Protein AF-A0A0K8UNR9-F1 (afdb_monomer_lite)

Organism: Bactrocera latifrons (NCBI:txid174628)

pLDDT: mean 89.02, std 5.44, range [58.66, 95.44]

Sequence (163 aa):
RDHYETMPVIIARPSIVSPSAYEPVPGWVDNLNGPTGLLVGAGKGVIRSMLIDTRFKSEVIPVDYAINGLIVMPYEFNRQPTRPASVPIYNITAAEHRKMQWGEAIEMGKKIGYEYPMELCLWYPDGCITTNRLHHQINVILFHWLPAYFIDFILFLLGQKRL

Radius of gyration: 21.44 Å; chains: 1; bounding box: 58×38×53 Å

Structure (mmCIF, N/CA/C/O backbone):
data_AF-A0A0K8UNR9-F1
#
_entry.id   AF-A0A0K8UNR9-F1
#
loop_
_atom_site.group_PDB
_atom_site.id
_atom_site.type_symbol
_atom_site.label_atom_id
_atom_site.label_alt_id
_atom_site.label_comp_id
_atom_site.label_asym_id
_atom_site.label_entity_id
_atom_site.label_seq_id
_atom_site.pdbx_PDB_ins_code
_atom_site.Cartn_x
_atom_site.Cartn_y
_atom_site.Cartn_z
_atom_site.occupancy
_atom_site.B_iso_or_equiv
_atom_site.auth_seq_id
_atom_site.auth_comp_id
_atom_site.auth_asym_id
_atom_site.auth_atom_id
_atom_site.pdbx_PDB_model_num
ATOM 1 N N . ARG A 1 1 ? 8.614 -18.881 -20.555 1.00 58.66 1 ARG A N 1
ATOM 2 C CA . ARG A 1 1 ? 10.053 -18.593 -20.817 1.00 58.66 1 ARG A CA 1
ATOM 3 C C . ARG A 1 1 ? 10.413 -18.940 -22.261 1.00 58.66 1 ARG A C 1
ATOM 5 O O . ARG A 1 1 ? 11.308 -18.321 -22.812 1.00 58.66 1 ARG A O 1
ATOM 12 N N . ASP A 1 2 ? 9.639 -19.828 -22.871 1.00 66.94 2 ASP A N 1
ATOM 13 C CA . ASP A 1 2 ? 9.908 -20.515 -24.139 1.00 66.94 2 ASP A CA 1
ATOM 14 C C . ASP A 1 2 ? 9.741 -19.628 -25.387 1.00 66.94 2 ASP A C 1
ATOM 16 O O . ASP A 1 2 ? 10.167 -19.998 -26.470 1.00 66.94 2 ASP A O 1
ATOM 20 N N . HIS A 1 3 ? 9.179 -18.423 -25.234 1.00 78.50 3 HIS A N 1
ATOM 21 C CA . HIS A 1 3 ? 8.991 -17.445 -26.317 1.00 78.50 3 HIS A CA 1
ATOM 22 C C . HIS A 1 3 ? 9.820 -16.165 -26.146 1.00 78.50 3 HIS A C 1
ATOM 24 O O . HIS A 1 3 ? 9.595 -15.173 -26.839 1.00 78.50 3 HIS A O 1
ATOM 30 N N . TYR A 1 4 ? 10.764 -16.139 -25.199 1.00 81.50 4 TYR A N 1
ATOM 31 C CA . TYR A 1 4 ? 11.585 -14.945 -24.984 1.00 81.50 4 TYR A CA 1
ATOM 32 C C . TYR A 1 4 ? 12.482 -14.642 -26.193 1.00 81.50 4 TYR A C 1
ATOM 34 O O . TYR A 1 4 ? 12.734 -13.481 -26.488 1.00 81.50 4 TYR A O 1
ATOM 42 N N . GLU A 1 5 ? 12.895 -15.658 -26.948 1.00 76.44 5 GLU A N 1
ATOM 43 C CA . GLU A 1 5 ? 13.683 -15.479 -28.173 1.00 76.44 5 GLU A CA 1
ATOM 44 C C . GLU A 1 5 ? 12.897 -14.746 -29.273 1.00 76.44 5 GLU A C 1
ATOM 46 O O . GLU A 1 5 ? 13.472 -13.963 -30.024 1.00 76.44 5 GLU A O 1
ATOM 51 N N . THR A 1 6 ? 11.572 -14.926 -29.323 1.00 82.38 6 THR A N 1
ATOM 52 C CA . THR A 1 6 ? 10.707 -14.383 -30.383 1.00 82.38 6 THR A CA 1
ATOM 53 C C . THR A 1 6 ? 9.993 -13.086 -30.005 1.00 82.38 6 THR A C 1
ATOM 55 O O . THR A 1 6 ? 9.529 -12.373 -30.888 1.00 82.38 6 THR A O 1
ATOM 58 N N . MET A 1 7 ? 9.880 -12.758 -28.713 1.00 83.69 7 MET A N 1
ATOM 59 C CA . MET A 1 7 ? 9.128 -11.587 -28.242 1.00 83.69 7 MET A CA 1
ATOM 60 C C . MET A 1 7 ? 9.914 -10.803 -27.187 1.00 83.69 7 MET A C 1
ATOM 62 O O . MET A 1 7 ? 10.408 -11.430 -26.249 1.00 83.69 7 MET A O 1
ATOM 66 N N . PRO A 1 8 ? 10.042 -9.463 -27.288 1.00 84.50 8 PRO A N 1
ATOM 67 C CA . PRO A 1 8 ? 10.616 -8.632 -26.229 1.00 84.50 8 PRO A CA 1
ATOM 68 C C . PRO A 1 8 ? 9.734 -8.696 -24.979 1.00 84.50 8 PRO A C 1
ATOM 70 O O . PRO A 1 8 ? 8.593 -8.246 -24.991 1.00 84.50 8 PRO A O 1
ATOM 73 N N . VAL A 1 9 ? 10.256 -9.284 -23.900 1.00 89.06 9 VAL A N 1
ATOM 74 C CA . VAL A 1 9 ? 9.538 -9.425 -22.623 1.00 89.06 9 VAL A CA 1
ATOM 75 C C . VAL A 1 9 ? 10.408 -8.906 -21.494 1.00 89.06 9 VAL A C 1
ATOM 77 O O . VAL A 1 9 ? 11.568 -9.289 -21.376 1.00 89.06 9 VAL A O 1
ATOM 80 N N . ILE A 1 10 ? 9.816 -8.096 -20.626 1.00 92.31 10 ILE A N 1
ATOM 81 C CA . ILE A 1 10 ? 10.402 -7.669 -19.358 1.00 92.31 10 ILE A CA 1
ATOM 82 C C . ILE A 1 10 ? 9.379 -7.897 -18.245 1.00 92.31 10 ILE A C 1
ATOM 84 O O . ILE A 1 10 ? 8.175 -7.918 -18.505 1.00 92.31 10 ILE A O 1
ATOM 88 N N . ILE A 1 11 ? 9.840 -8.072 -17.008 1.00 93.38 11 ILE A N 1
ATOM 89 C CA . ILE A 1 11 ? 8.958 -8.211 -15.845 1.00 93.38 11 ILE A CA 1
ATOM 90 C C . ILE A 1 11 ? 9.201 -7.035 -14.907 1.00 93.38 11 ILE A C 1
ATOM 92 O O . ILE A 1 11 ? 10.304 -6.863 -14.397 1.00 93.38 11 ILE A O 1
ATOM 96 N N . ALA A 1 12 ? 8.152 -6.265 -14.643 1.00 95.44 12 ALA A N 1
ATOM 97 C CA . ALA A 1 12 ? 8.135 -5.228 -13.623 1.00 95.44 12 ALA A CA 1
ATOM 98 C C . ALA A 1 12 ? 7.569 -5.787 -12.310 1.00 95.44 12 ALA A C 1
ATOM 100 O O . ALA A 1 12 ? 6.525 -6.440 -12.312 1.00 95.44 12 ALA A O 1
ATOM 101 N N . ARG A 1 13 ? 8.240 -5.526 -11.187 1.00 95.31 13 ARG A N 1
ATOM 102 C CA . ARG A 1 13 ? 7.790 -5.889 -9.836 1.00 95.31 13 ARG A CA 1
ATOM 103 C C . ARG A 1 13 ? 7.807 -4.652 -8.942 1.00 95.31 13 ARG A C 1
ATOM 105 O O . ARG A 1 13 ? 8.852 -4.352 -8.362 1.00 95.31 13 ARG A O 1
ATOM 112 N N . PRO A 1 14 ? 6.703 -3.899 -8.859 1.00 94.19 14 PRO A N 1
ATOM 113 C CA . PRO A 1 14 ? 6.616 -2.806 -7.907 1.00 94.19 14 PRO A CA 1
ATOM 114 C C . PRO A 1 14 ? 6.559 -3.346 -6.475 1.00 94.19 14 PRO A C 1
ATOM 116 O O . PRO A 1 14 ? 6.119 -4.474 -6.237 1.00 94.19 14 PRO A O 1
ATOM 119 N N . SER A 1 15 ? 7.005 -2.533 -5.522 1.00 93.19 15 SER A N 1
ATOM 120 C CA . SER A 1 15 ? 6.721 -2.757 -4.108 1.00 93.19 15 SER A CA 1
ATOM 121 C C . SER A 1 15 ? 5.272 -2.385 -3.759 1.00 93.19 15 SER A C 1
ATOM 123 O O . SER A 1 15 ? 4.416 -2.286 -4.640 1.00 93.19 15 SER A O 1
ATOM 125 N N . ILE A 1 16 ? 4.958 -2.231 -2.468 1.00 92.00 16 ILE A N 1
ATOM 126 C CA . ILE A 1 16 ? 3.606 -1.889 -2.024 1.00 92.00 16 ILE A CA 1
ATOM 127 C C . ILE A 1 16 ? 3.225 -0.527 -2.609 1.00 92.00 16 ILE A C 1
ATOM 129 O O . ILE A 1 16 ? 3.845 0.488 -2.300 1.00 92.00 16 ILE A O 1
ATOM 133 N N . VAL A 1 17 ? 2.195 -0.506 -3.448 1.00 91.88 17 VAL A N 1
ATOM 134 C CA . VAL A 1 17 ? 1.770 0.719 -4.121 1.00 91.88 17 VAL A CA 1
ATOM 135 C C . VAL A 1 17 ? 0.969 1.591 -3.155 1.00 91.88 17 VAL A C 1
ATOM 137 O O . VAL A 1 17 ? 0.009 1.125 -2.539 1.00 91.88 17 VAL A O 1
ATOM 140 N N . SER A 1 18 ? 1.377 2.849 -3.009 1.00 91.62 18 SER A N 1
ATOM 141 C CA . SER A 1 18 ? 0.666 3.879 -2.250 1.00 91.62 18 SER A CA 1
ATOM 142 C C . SER A 1 18 ? -0.106 4.819 -3.186 1.00 91.62 18 SER A C 1
ATOM 144 O O . SER A 1 18 ? 0.142 4.809 -4.398 1.00 91.62 18 SER A O 1
ATOM 146 N N . PRO A 1 19 ? -0.999 5.672 -2.645 1.00 92.62 19 PRO A N 1
ATOM 147 C CA . PRO A 1 19 ? -1.590 6.773 -3.403 1.00 92.62 19 PRO A CA 1
ATOM 148 C C . PRO A 1 19 ? -0.529 7.630 -4.108 1.00 92.62 19 PRO A C 1
ATOM 150 O O . PRO A 1 19 ? 0.651 7.615 -3.730 1.00 92.62 19 PRO A O 1
ATOM 153 N N . SER A 1 20 ? -0.952 8.354 -5.141 1.00 94.06 20 SER A N 1
ATOM 154 C CA . SER A 1 20 ? -0.065 9.178 -5.965 1.00 94.06 20 SER A CA 1
ATOM 155 C C . SER A 1 20 ? 0.665 10.237 -5.146 1.00 94.06 20 SER A C 1
ATOM 157 O O . SER A 1 20 ? 0.114 10.830 -4.213 1.00 94.06 20 SER A O 1
ATOM 159 N N . ALA A 1 21 ? 1.910 10.508 -5.527 1.00 93.00 21 ALA A N 1
ATOM 160 C CA . ALA A 1 21 ? 2.664 11.602 -4.939 1.00 93.00 21 ALA A CA 1
ATOM 161 C C . ALA A 1 21 ? 2.281 12.946 -5.577 1.00 93.00 21 ALA A C 1
ATOM 163 O O . ALA A 1 21 ? 2.117 13.933 -4.860 1.00 93.00 21 ALA A O 1
ATOM 164 N N . TYR A 1 22 ? 2.105 12.976 -6.902 1.00 94.38 22 TYR A N 1
ATOM 165 C CA . TYR A 1 22 ? 1.882 14.205 -7.665 1.00 94.38 22 TYR A CA 1
ATOM 166 C C . TYR A 1 22 ? 0.741 14.089 -8.679 1.00 94.38 22 TYR A C 1
ATOM 168 O O . TYR A 1 22 ? -0.135 14.952 -8.698 1.00 94.38 22 TYR A O 1
ATOM 176 N N . GLU A 1 23 ? 0.721 13.037 -9.501 1.00 93.12 23 GLU A N 1
ATOM 177 C CA . GLU A 1 23 ? -0.210 12.915 -10.636 1.00 93.12 23 GLU A CA 1
ATOM 178 C C . GLU A 1 23 ? -1.212 11.762 -10.440 1.00 93.12 23 GLU A C 1
ATOM 180 O O . GLU A 1 23 ? -0.832 10.710 -9.926 1.00 93.12 23 GLU A O 1
ATOM 185 N N . PRO A 1 24 ? -2.489 11.897 -10.853 1.00 90.31 24 PRO A N 1
ATOM 186 C CA . PRO A 1 24 ? -3.120 13.073 -11.471 1.00 90.31 24 PRO A CA 1
ATOM 187 C C . PRO A 1 24 ? -3.392 14.223 -10.486 1.00 90.31 24 PRO A C 1
ATOM 189 O O . PRO A 1 24 ? -3.436 15.379 -10.891 1.00 90.31 24 PRO A O 1
ATOM 192 N N . VAL A 1 25 ? -3.547 13.910 -9.199 1.00 94.19 25 VAL A N 1
ATOM 193 C CA . VAL A 1 25 ? -3.532 14.860 -8.077 1.00 94.19 25 VAL A CA 1
ATOM 194 C C . VAL A 1 25 ? -2.849 14.184 -6.885 1.00 94.19 25 VAL A C 1
ATOM 196 O O . VAL A 1 25 ? -2.922 12.956 -6.799 1.00 94.19 25 VAL A O 1
ATOM 199 N N . PRO A 1 26 ? -2.206 14.915 -5.959 1.00 93.75 26 PRO A N 1
ATOM 200 C CA . PRO A 1 26 ? -1.584 14.314 -4.780 1.00 93.75 26 PRO A CA 1
ATOM 201 C C . PRO A 1 26 ? -2.589 13.542 -3.915 1.00 93.75 26 PRO A C 1
ATOM 203 O O . PRO A 1 26 ? -3.675 14.041 -3.621 1.00 93.75 26 PRO A O 1
ATOM 206 N N . GLY A 1 27 ? -2.223 12.331 -3.489 1.00 90.06 27 GLY A N 1
ATOM 207 C CA . GLY A 1 27 ? -3.069 11.472 -2.656 1.00 90.06 27 GLY A CA 1
ATOM 208 C C . GLY A 1 27 ? -4.202 10.766 -3.406 1.00 90.06 27 GLY A C 1
ATOM 209 O O . GLY A 1 27 ? -5.041 10.128 -2.771 1.00 90.06 27 GLY A O 1
ATOM 210 N N . TRP A 1 28 ? -4.236 10.848 -4.738 1.00 92.75 28 TRP A N 1
ATOM 211 C CA . TRP A 1 28 ? -5.211 10.127 -5.547 1.00 92.75 28 TRP A CA 1
ATOM 212 C C . TRP A 1 28 ? -5.027 8.614 -5.426 1.00 92.75 28 TRP A C 1
ATOM 214 O O . TRP A 1 28 ? -3.910 8.086 -5.429 1.00 92.75 28 TRP A O 1
ATOM 224 N N . VAL A 1 29 ? -6.155 7.915 -5.350 1.00 89.56 29 VAL A N 1
ATOM 225 C CA . VAL A 1 29 ? -6.229 6.460 -5.307 1.00 89.56 29 VAL A CA 1
ATOM 226 C C . VAL A 1 29 ? -7.504 6.002 -6.014 1.00 89.56 29 VAL A C 1
ATOM 228 O O . VAL A 1 29 ? -8.548 6.643 -5.899 1.00 89.56 29 VAL A O 1
ATOM 231 N N . ASP A 1 30 ? -7.422 4.904 -6.761 1.00 84.69 30 ASP A N 1
ATOM 232 C CA . ASP A 1 30 ? -8.547 4.326 -7.503 1.00 84.69 30 ASP A CA 1
ATOM 233 C C . ASP A 1 30 ? -9.427 3.412 -6.635 1.00 84.69 30 ASP A C 1
ATOM 235 O O . ASP A 1 30 ? -10.607 3.214 -6.921 1.00 84.69 30 ASP A O 1
ATOM 239 N N . ASN A 1 31 ? -8.854 2.833 -5.579 1.00 82.62 31 ASN A N 1
ATOM 240 C CA . ASN A 1 31 ? -9.516 1.856 -4.726 1.00 82.62 31 ASN A CA 1
ATOM 241 C C . ASN A 1 31 ? -8.978 1.875 -3.281 1.00 82.62 31 ASN A C 1
ATOM 243 O O . ASN A 1 31 ? -7.989 2.521 -2.946 1.00 82.62 31 ASN A O 1
ATOM 247 N N . LEU A 1 32 ? -9.637 1.129 -2.395 1.00 84.44 32 LEU A N 1
ATOM 248 C CA . LEU A 1 32 ? -9.208 0.952 -1.005 1.00 84.44 32 LEU A CA 1
ATOM 249 C C . LEU A 1 32 ? -8.333 -0.298 -0.822 1.00 84.44 32 LEU A C 1
ATOM 251 O O . LEU A 1 32 ? -8.351 -0.917 0.240 1.00 84.44 32 LEU A O 1
ATOM 255 N N . ASN A 1 33 ? -7.572 -0.710 -1.836 1.00 83.31 33 ASN A N 1
ATOM 256 C CA . ASN A 1 33 ? -6.768 -1.920 -1.723 1.00 83.31 33 ASN A CA 1
ATOM 257 C C . ASN A 1 33 ? -5.506 -1.684 -0.888 1.00 83.31 33 ASN A C 1
ATOM 259 O O . ASN A 1 33 ? -4.876 -0.626 -0.924 1.00 83.31 33 ASN A O 1
ATOM 263 N N . GLY A 1 34 ? -5.136 -2.715 -0.125 1.00 83.38 34 GLY A N 1
ATOM 264 C CA . GLY A 1 34 ? -3.888 -2.769 0.629 1.00 83.38 34 GLY A CA 1
ATOM 265 C C . GLY A 1 34 ? -3.720 -1.600 1.616 1.00 83.38 34 GLY A C 1
ATOM 266 O O . GLY A 1 34 ? -4.501 -1.513 2.567 1.00 83.38 34 GLY A O 1
ATOM 267 N N . PRO A 1 35 ? -2.710 -0.720 1.442 1.00 84.88 35 PRO A N 1
ATOM 268 C CA . PRO A 1 35 ? -2.403 0.351 2.397 1.00 84.88 35 PRO A CA 1
ATOM 269 C C . PRO A 1 35 ? -3.540 1.349 2.582 1.00 84.88 35 PRO A C 1
ATOM 271 O O . PRO A 1 35 ? -3.777 1.808 3.695 1.00 84.88 35 PRO A O 1
ATOM 274 N N . THR A 1 36 ? -4.255 1.680 1.508 1.00 87.38 36 THR A N 1
ATOM 275 C CA . THR A 1 36 ? -5.313 2.692 1.548 1.00 87.38 36 THR A CA 1
ATOM 276 C C . THR A 1 36 ? -6.491 2.211 2.388 1.00 87.38 36 THR A C 1
ATOM 278 O O . THR A 1 36 ? -6.946 2.924 3.279 1.00 87.38 36 THR A O 1
ATOM 281 N N . GLY A 1 37 ? -6.949 0.974 2.176 1.00 88.88 37 GLY A N 1
ATOM 282 C CA . GLY A 1 37 ? -8.013 0.379 2.990 1.00 88.88 37 GLY A CA 1
ATOM 283 C C . GLY A 1 37 ? -7.604 0.208 4.446 1.00 88.88 37 GLY A C 1
ATOM 284 O O . GLY A 1 37 ? -8.410 0.441 5.344 1.00 88.88 37 GLY A O 1
ATOM 285 N N . LEU A 1 38 ? -6.334 -0.121 4.688 1.00 88.69 38 LEU A N 1
ATOM 286 C CA . LEU A 1 38 ? -5.787 -0.179 6.036 1.00 88.69 38 LEU A CA 1
ATOM 287 C C . LEU A 1 38 ? -5.826 1.193 6.730 1.00 88.69 38 LEU A C 1
ATOM 289 O O . LEU A 1 38 ? -6.283 1.279 7.868 1.00 88.69 38 LEU A O 1
ATOM 293 N N . LEU A 1 39 ? -5.388 2.259 6.053 1.00 87.19 39 LEU A N 1
ATOM 294 C CA . LEU A 1 39 ? -5.404 3.625 6.584 1.00 87.19 39 LEU A CA 1
ATOM 295 C C . LEU A 1 39 ? -6.829 4.115 6.854 1.00 87.19 39 LEU A C 1
ATOM 297 O O . LEU A 1 39 ? -7.088 4.664 7.921 1.00 87.19 39 LEU A O 1
ATOM 301 N N . VAL A 1 40 ? -7.768 3.870 5.937 1.00 88.88 40 VAL A N 1
ATOM 302 C CA . VAL A 1 40 ? -9.185 4.219 6.132 1.00 88.88 40 VAL A CA 1
ATOM 303 C C . VAL A 1 40 ? -9.799 3.412 7.277 1.00 88.88 40 VAL A C 1
ATOM 305 O O . VAL A 1 40 ? -10.497 3.969 8.120 1.00 88.88 40 VAL A O 1
ATOM 308 N N . GLY A 1 41 ? -9.510 2.111 7.357 1.00 89.38 41 GLY A N 1
ATOM 309 C CA . GLY A 1 41 ? -9.982 1.254 8.441 1.00 89.38 41 GLY A CA 1
ATOM 310 C C . GLY A 1 41 ? -9.442 1.686 9.805 1.00 89.38 41 GLY A C 1
ATOM 311 O O . GLY A 1 41 ? -10.195 1.728 10.778 1.00 89.38 41 GLY A O 1
ATOM 312 N N . ALA A 1 42 ? -8.163 2.053 9.882 1.00 88.81 42 ALA A N 1
ATOM 313 C CA . ALA A 1 42 ? -7.558 2.595 11.095 1.00 88.81 42 ALA A CA 1
ATOM 314 C C . ALA A 1 42 ? -8.139 3.975 11.451 1.00 88.81 42 ALA A C 1
ATOM 316 O O . ALA A 1 42 ? -8.524 4.200 12.597 1.00 88.81 42 ALA A O 1
ATOM 317 N N . GLY A 1 43 ? -8.279 4.867 10.465 1.00 87.62 43 GLY A N 1
ATOM 318 C CA . GLY A 1 43 ? -8.820 6.218 10.639 1.00 87.62 43 GLY A CA 1
ATOM 319 C C . GLY A 1 43 ? -10.297 6.254 11.039 1.00 87.62 43 GLY A C 1
ATOM 320 O O . GLY A 1 43 ? -10.707 7.129 11.792 1.00 87.62 43 GLY A O 1
ATOM 321 N N . LYS A 1 44 ? -11.096 5.265 10.625 1.00 89.06 44 LYS A N 1
ATOM 322 C CA . LYS A 1 44 ? -12.484 5.089 11.091 1.00 89.06 44 LYS A CA 1
ATOM 323 C C . LYS A 1 44 ? -12.598 4.345 12.426 1.00 89.06 44 LYS A C 1
ATOM 325 O O . LYS A 1 44 ? -13.709 4.084 12.893 1.00 89.06 44 LYS A O 1
ATOM 330 N N . GLY A 1 45 ? -11.473 3.937 13.011 1.00 87.50 45 GLY A N 1
ATOM 331 C CA . GLY A 1 45 ? -11.430 3.141 14.235 1.00 87.50 45 GLY A CA 1
ATOM 332 C C . GLY A 1 45 ? -11.919 1.700 14.067 1.00 87.50 45 GLY A C 1
ATOM 333 O O . GLY A 1 45 ? -12.071 0.996 15.060 1.00 87.50 45 GLY A O 1
ATOM 334 N N . VAL A 1 46 ? -12.143 1.230 12.836 1.00 88.56 46 VAL A N 1
ATOM 335 C CA . VAL A 1 46 ? -12.489 -0.172 12.551 1.00 88.56 46 VAL A CA 1
ATOM 336 C C . VAL A 1 46 ? -11.287 -1.067 12.839 1.00 88.56 46 VAL A C 1
ATOM 338 O O . VAL A 1 46 ? -11.428 -2.133 13.424 1.00 88.56 46 VAL A O 1
ATOM 341 N N . ILE A 1 47 ? -10.077 -0.629 12.487 1.00 88.69 47 ILE A N 1
ATOM 342 C CA . ILE A 1 47 ? -8.840 -1.369 12.746 1.00 88.69 47 ILE A CA 1
ATOM 343 C C . ILE A 1 47 ? -8.205 -0.848 14.036 1.00 88.69 47 ILE A C 1
ATOM 345 O O . ILE A 1 47 ? -7.596 0.216 14.068 1.00 88.69 47 ILE A O 1
ATOM 349 N N . ARG A 1 48 ? -8.355 -1.622 15.116 1.00 88.31 48 ARG A N 1
ATOM 350 C CA . ARG A 1 48 ? -7.928 -1.269 16.477 1.00 88.31 48 ARG A CA 1
ATOM 351 C C . ARG A 1 48 ? -6.612 -1.915 16.898 1.00 88.31 48 ARG A C 1
ATOM 353 O O . ARG A 1 48 ? -6.010 -1.478 17.874 1.00 88.31 48 ARG A O 1
ATOM 360 N N . SER A 1 49 ? -6.151 -2.946 16.192 1.00 90.06 49 SER A N 1
ATOM 361 C CA . SER A 1 49 ? -4.874 -3.588 16.490 1.00 90.06 49 SER A CA 1
ATOM 362 C C . SER A 1 49 ? -4.132 -3.996 15.229 1.00 90.06 49 SER A C 1
ATOM 364 O O . SER A 1 49 ? -4.730 -4.534 14.299 1.00 90.06 49 SER A O 1
ATOM 366 N N . MET A 1 50 ? -2.819 -3.771 15.228 1.00 90.00 50 MET A N 1
ATOM 367 C CA . MET A 1 50 ? -1.916 -4.169 14.156 1.00 90.00 50 MET A CA 1
ATOM 368 C C . MET A 1 50 ? -0.667 -4.845 14.716 1.00 90.00 50 MET A C 1
ATOM 370 O O . MET A 1 50 ? -0.050 -4.351 15.662 1.00 90.00 50 MET A O 1
ATOM 374 N N . LEU A 1 51 ? -0.285 -5.963 14.097 1.00 91.25 51 LEU A N 1
ATOM 375 C CA . LEU A 1 51 ? 0.937 -6.686 14.424 1.00 91.25 51 LEU A CA 1
ATOM 376 C C . LEU A 1 51 ? 2.088 -6.192 13.538 1.00 91.25 51 LEU A C 1
ATOM 378 O O . LEU A 1 51 ? 2.335 -6.750 12.469 1.00 91.25 51 LEU A O 1
ATOM 382 N N . ILE A 1 52 ? 2.764 -5.127 13.966 1.00 89.75 52 ILE A N 1
ATOM 383 C CA . ILE A 1 52 ? 3.871 -4.501 13.231 1.00 89.75 52 ILE A CA 1
ATOM 384 C C . ILE A 1 52 ? 5.027 -4.225 14.191 1.00 89.75 52 ILE A C 1
ATOM 386 O O . ILE A 1 52 ? 4.826 -3.723 15.295 1.00 89.75 52 ILE A O 1
ATOM 390 N N . ASP A 1 53 ? 6.248 -4.519 13.743 1.00 91.94 53 ASP A N 1
ATOM 391 C CA . ASP A 1 53 ? 7.456 -3.991 14.372 1.00 91.94 53 ASP A CA 1
ATOM 392 C C . ASP A 1 53 ? 7.746 -2.602 13.799 1.00 91.94 53 ASP A C 1
ATOM 394 O O . ASP A 1 53 ? 8.065 -2.444 12.618 1.00 91.94 53 ASP A O 1
ATOM 398 N N . THR A 1 54 ? 7.601 -1.587 14.644 1.00 90.50 54 THR A N 1
ATOM 399 C CA . THR A 1 54 ? 7.709 -0.174 14.266 1.00 90.50 54 THR A CA 1
ATOM 400 C C . THR A 1 54 ? 9.104 0.224 13.797 1.00 90.50 54 THR A C 1
ATOM 402 O O . THR A 1 54 ? 9.238 1.256 13.144 1.00 90.50 54 THR A O 1
ATOM 405 N N . ARG A 1 55 ? 10.124 -0.593 14.091 1.00 91.19 55 ARG A N 1
ATOM 406 C CA . ARG A 1 55 ? 11.527 -0.354 13.720 1.00 91.19 55 ARG A CA 1
ATOM 407 C C . ARG A 1 55 ? 11.824 -0.721 12.269 1.00 91.19 55 ARG A C 1
ATOM 409 O O . ARG A 1 55 ? 12.853 -0.316 11.732 1.00 91.19 55 ARG A O 1
ATOM 416 N N . PHE A 1 56 ? 10.962 -1.514 11.629 1.00 91.25 56 PHE A N 1
ATOM 417 C CA . PHE A 1 56 ? 11.151 -1.862 10.227 1.00 91.25 56 PHE A CA 1
ATOM 418 C C . PHE A 1 56 ? 10.805 -0.691 9.314 1.00 91.25 56 PHE A C 1
ATOM 420 O O . PHE A 1 56 ? 9.885 0.086 9.573 1.00 91.25 56 PHE A O 1
ATOM 427 N N . LYS A 1 57 ? 11.562 -0.589 8.222 1.00 92.06 57 LYS A N 1
ATOM 428 C CA . LYS A 1 57 ? 11.350 0.414 7.184 1.00 92.06 57 LYS A CA 1
ATOM 429 C C . LYS A 1 57 ? 10.157 0.033 6.311 1.00 92.06 57 LYS A C 1
ATOM 431 O O . LYS A 1 57 ? 10.030 -1.121 5.900 1.00 92.06 57 LYS A O 1
ATOM 436 N N . SER A 1 58 ? 9.297 1.002 6.028 1.00 88.69 58 SER A N 1
ATOM 437 C CA . SER A 1 58 ? 8.197 0.869 5.086 1.00 88.69 58 SER A CA 1
ATOM 438 C C . SER A 1 58 ? 8.741 0.889 3.658 1.00 88.69 58 SER A C 1
ATOM 440 O O . SER A 1 58 ? 9.519 1.758 3.261 1.00 88.69 58 SER A O 1
ATOM 442 N N . GLU A 1 59 ? 8.352 -0.119 2.886 1.00 90.75 59 GLU A N 1
ATOM 443 C CA . GLU A 1 59 ? 8.681 -0.232 1.470 1.00 90.75 59 GLU A CA 1
ATOM 444 C C . GLU A 1 59 ? 7.413 0.067 0.676 1.00 90.75 59 GLU A C 1
ATOM 446 O O . GLU A 1 59 ? 6.608 -0.829 0.419 1.00 90.75 59 GLU A O 1
ATOM 451 N N . VAL A 1 60 ? 7.229 1.341 0.336 1.00 90.62 60 VAL A N 1
ATOM 452 C CA . VAL A 1 60 ? 6.073 1.823 -0.421 1.00 90.62 60 VAL A CA 1
ATOM 453 C C . VAL A 1 60 ? 6.524 2.649 -1.617 1.00 90.62 60 VAL A C 1
ATOM 455 O O . VAL A 1 60 ? 7.511 3.382 -1.531 1.00 90.62 60 VAL A O 1
ATOM 458 N N . ILE A 1 61 ? 5.805 2.535 -2.729 1.00 92.94 61 ILE A N 1
ATOM 459 C CA . ILE A 1 61 ? 6.042 3.328 -3.931 1.00 92.94 61 ILE A CA 1
ATOM 460 C C . ILE A 1 61 ? 4.746 4.003 -4.391 1.00 92.94 61 ILE A C 1
ATOM 462 O O . ILE A 1 61 ? 3.732 3.323 -4.538 1.00 92.94 61 ILE A O 1
ATOM 466 N N . PRO A 1 62 ? 4.752 5.321 -4.643 1.00 93.19 62 PRO A N 1
ATOM 467 C CA . PRO A 1 62 ? 3.601 6.005 -5.220 1.00 93.19 62 PRO A CA 1
ATOM 468 C C . PRO A 1 62 ? 3.192 5.421 -6.575 1.00 93.19 62 PRO A C 1
ATOM 470 O O . PRO A 1 62 ? 4.047 5.031 -7.379 1.00 93.19 62 PRO A O 1
ATOM 473 N N . VAL A 1 63 ? 1.884 5.355 -6.834 1.00 93.38 63 VAL A N 1
ATOM 474 C CA . VAL A 1 63 ? 1.344 4.779 -8.077 1.00 93.38 63 VAL A CA 1
ATOM 475 C C . VAL A 1 63 ? 1.857 5.491 -9.330 1.00 93.38 63 VAL A C 1
ATOM 477 O O . VAL A 1 63 ? 2.229 4.830 -10.296 1.00 93.38 63 VAL A O 1
ATOM 480 N N . ASP A 1 64 ? 1.976 6.815 -9.301 1.00 94.12 64 ASP A N 1
ATOM 481 C CA . ASP A 1 64 ? 2.526 7.625 -10.392 1.00 94.12 64 ASP A CA 1
ATOM 482 C C . ASP A 1 64 ? 3.984 7.261 -10.694 1.00 94.12 64 ASP A C 1
ATOM 484 O O . ASP A 1 64 ? 4.367 7.094 -11.851 1.00 94.12 64 ASP A O 1
ATOM 488 N N . TYR A 1 65 ? 4.796 7.019 -9.665 1.00 94.12 65 TYR A N 1
ATOM 489 C CA . TYR A 1 65 ? 6.177 6.566 -9.848 1.00 94.12 65 TYR A CA 1
ATOM 490 C C . TYR A 1 65 ? 6.258 5.146 -10.410 1.00 94.12 65 TYR A C 1
ATOM 492 O O . TYR A 1 65 ? 7.088 4.874 -11.282 1.00 94.12 65 TYR A O 1
ATOM 500 N N . ALA A 1 66 ? 5.396 4.243 -9.940 1.00 94.19 66 ALA A N 1
ATOM 501 C CA . ALA A 1 66 ? 5.339 2.878 -10.449 1.00 94.19 66 ALA A CA 1
ATOM 502 C C . ALA A 1 66 ? 4.937 2.842 -11.935 1.00 94.19 66 ALA A C 1
ATOM 504 O O . ALA A 1 66 ? 5.570 2.134 -12.721 1.00 94.19 66 ALA A O 1
ATOM 505 N N . ILE A 1 67 ? 3.939 3.638 -12.333 1.00 94.31 67 ILE A N 1
ATOM 506 C CA . ILE A 1 67 ? 3.480 3.744 -13.724 1.00 94.31 67 ILE A CA 1
ATOM 507 C C . ILE A 1 67 ? 4.533 4.413 -14.612 1.00 94.31 67 ILE A C 1
ATOM 509 O O . ILE A 1 67 ? 4.839 3.887 -15.682 1.00 94.31 67 ILE A O 1
ATOM 513 N N . ASN A 1 68 ? 5.163 5.499 -14.158 1.00 94.56 68 ASN A N 1
ATOM 514 C CA . ASN A 1 68 ? 6.258 6.133 -14.898 1.00 94.56 68 ASN A CA 1
ATOM 515 C C . ASN A 1 68 ? 7.422 5.159 -15.117 1.00 94.56 68 ASN A C 1
ATOM 517 O O . ASN A 1 68 ? 7.943 5.050 -16.227 1.00 94.56 68 ASN A O 1
ATOM 521 N N . GLY A 1 69 ? 7.775 4.374 -14.095 1.00 94.12 69 GLY A N 1
ATOM 522 C CA . GLY A 1 69 ? 8.729 3.278 -14.238 1.00 94.12 69 GLY A CA 1
ATOM 523 C C . GLY A 1 69 ? 8.279 2.255 -15.282 1.00 94.12 69 GLY A C 1
ATOM 524 O O . GLY A 1 69 ? 9.064 1.876 -16.150 1.00 94.12 69 GLY A O 1
ATOM 525 N N . LEU A 1 70 ? 7.012 1.830 -15.243 1.00 95.12 70 LEU A N 1
ATOM 526 C CA . LEU A 1 70 ? 6.448 0.859 -16.185 1.00 95.12 70 LEU A CA 1
ATOM 527 C C . LEU A 1 70 ? 6.515 1.327 -17.644 1.00 95.12 70 LEU A C 1
ATOM 529 O O . LEU A 1 70 ? 6.717 0.501 -18.530 1.00 95.12 70 LEU A O 1
ATOM 533 N N . ILE A 1 71 ? 6.394 2.632 -17.888 1.00 94.38 71 ILE A N 1
ATOM 534 C CA . ILE A 1 71 ? 6.500 3.238 -19.222 1.00 94.38 71 ILE A CA 1
ATOM 535 C C . ILE A 1 71 ? 7.966 3.347 -19.671 1.00 94.38 71 ILE A C 1
ATOM 537 O O . ILE A 1 71 ? 8.287 3.047 -20.822 1.00 94.38 71 ILE A O 1
ATOM 541 N N . VAL A 1 72 ? 8.873 3.747 -18.774 1.00 94.69 72 VAL A N 1
ATOM 542 C CA . VAL A 1 72 ? 10.295 3.967 -19.100 1.00 94.69 72 VAL A CA 1
ATOM 543 C C . VAL A 1 72 ? 11.053 2.652 -19.304 1.00 94.69 72 VAL A C 1
ATOM 545 O O . VAL A 1 72 ? 11.935 2.573 -20.158 1.00 94.69 72 VAL A O 1
ATOM 548 N N . MET A 1 73 ? 10.715 1.594 -18.563 1.00 94.31 73 MET A N 1
ATOM 549 C CA . MET A 1 73 ? 11.451 0.326 -18.622 1.00 94.31 73 MET A CA 1
ATOM 550 C C . MET A 1 73 ? 11.469 -0.329 -20.019 1.00 94.31 73 MET A C 1
ATOM 552 O O . MET A 1 73 ? 12.558 -0.697 -20.462 1.00 94.31 73 MET A O 1
ATOM 556 N N . PRO A 1 74 ? 10.345 -0.466 -20.756 1.00 92.88 74 PRO A N 1
ATOM 557 C CA . PRO A 1 74 ? 10.365 -0.969 -22.132 1.00 92.88 74 PRO A CA 1
ATOM 558 C C . PRO A 1 74 ? 11.168 -0.087 -23.090 1.00 92.88 74 PRO A C 1
ATOM 560 O O . PRO A 1 74 ? 11.846 -0.605 -23.979 1.00 92.88 74 PRO A O 1
ATOM 563 N N . TYR A 1 75 ? 11.100 1.236 -22.915 1.00 92.56 75 TYR A N 1
ATOM 564 C CA . TYR A 1 75 ? 11.858 2.185 -23.727 1.00 92.56 75 TYR A CA 1
ATOM 565 C C . TYR A 1 75 ? 13.366 1.979 -23.545 1.00 92.56 75 TYR A C 1
ATOM 567 O O . TYR A 1 75 ? 14.087 1.792 -24.523 1.00 92.56 75 TYR A O 1
ATOM 575 N N . GLU A 1 76 ? 13.835 1.911 -22.299 1.00 91.31 76 GLU A N 1
ATOM 576 C CA . GLU A 1 76 ? 15.244 1.654 -21.996 1.00 91.31 76 GLU A CA 1
ATOM 577 C C . GLU A 1 76 ? 15.682 0.237 -22.388 1.00 91.31 76 GLU A C 1
ATOM 579 O O . GLU A 1 76 ? 16.790 0.052 -22.887 1.00 91.31 76 GLU A O 1
ATOM 584 N N . PHE A 1 77 ? 14.815 -0.769 -22.238 1.00 91.31 77 PHE A N 1
ATOM 585 C CA . PHE A 1 77 ? 15.096 -2.134 -22.690 1.00 91.31 77 PHE A CA 1
ATOM 586 C C . PHE A 1 77 ? 15.352 -2.202 -24.202 1.00 91.31 77 PHE A C 1
ATOM 588 O O . PHE A 1 77 ? 16.317 -2.832 -24.62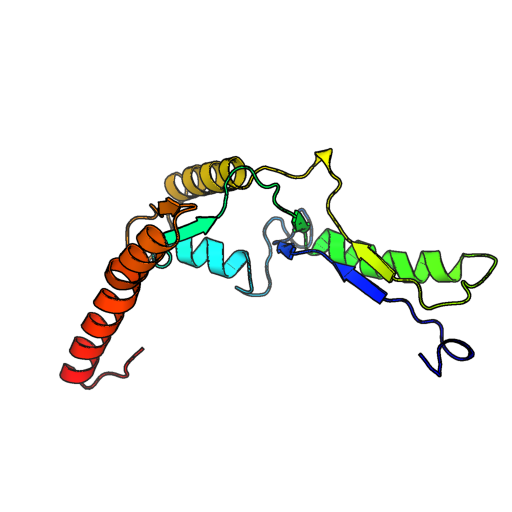8 1.00 91.31 77 PHE A O 1
ATOM 595 N N . ASN A 1 78 ? 14.544 -1.510 -25.010 1.00 89.50 78 ASN A N 1
ATOM 596 C CA . ASN A 1 78 ? 14.706 -1.486 -26.468 1.00 89.50 78 ASN A CA 1
ATOM 597 C C . ASN A 1 78 ? 15.922 -0.678 -26.948 1.00 89.50 78 ASN A C 1
ATOM 599 O O . ASN A 1 78 ? 16.354 -0.852 -28.085 1.00 89.50 78 ASN A O 1
ATOM 603 N N . ARG A 1 79 ? 16.485 0.202 -26.110 1.00 89.81 79 ARG A N 1
ATOM 604 C CA . ARG A 1 79 ? 17.691 0.983 -26.435 1.00 89.81 79 ARG A CA 1
ATOM 605 C C . ARG A 1 79 ? 18.995 0.236 -26.170 1.00 89.81 79 ARG A C 1
ATOM 607 O O . ARG A 1 79 ? 20.052 0.702 -26.594 1.00 89.81 79 ARG A O 1
ATOM 614 N N . GLN A 1 80 ? 18.949 -0.883 -25.450 1.00 87.06 80 GLN A N 1
ATOM 615 C CA . GLN A 1 80 ? 20.149 -1.650 -25.138 1.00 87.06 80 GLN A CA 1
ATOM 616 C C . GLN A 1 80 ? 20.742 -2.259 -26.420 1.00 87.06 80 GLN A C 1
ATOM 618 O O . GLN A 1 80 ? 20.009 -2.862 -27.204 1.00 87.06 80 GLN A O 1
ATOM 623 N N . PRO A 1 81 ? 22.067 -2.144 -26.641 1.00 84.44 81 PRO A N 1
ATOM 624 C CA . PRO A 1 81 ? 22.709 -2.643 -27.859 1.00 84.44 81 PRO A CA 1
ATOM 625 C C . PRO A 1 81 ? 22.675 -4.173 -27.959 1.00 84.44 81 PRO A C 1
ATOM 627 O O . PRO A 1 81 ? 22.723 -4.730 -29.053 1.00 84.44 81 PRO A O 1
ATOM 630 N N . THR A 1 82 ? 22.590 -4.858 -26.820 1.00 85.25 82 THR A N 1
ATOM 631 C CA . THR A 1 82 ? 22.532 -6.314 -26.722 1.00 85.25 82 THR A CA 1
ATOM 632 C C . THR A 1 82 ? 21.405 -6.735 -25.800 1.00 85.25 82 THR A C 1
ATOM 634 O O . THR A 1 82 ? 21.241 -6.222 -24.694 1.00 85.25 82 THR A O 1
ATOM 637 N N . ARG A 1 83 ? 20.630 -7.718 -26.259 1.00 83.81 83 ARG A N 1
ATOM 638 C CA . ARG A 1 83 ? 19.520 -8.266 -25.493 1.00 83.81 83 ARG A CA 1
ATOM 639 C C . ARG A 1 83 ? 20.039 -9.248 -24.433 1.00 83.81 83 ARG A C 1
ATOM 641 O O . ARG A 1 83 ? 20.818 -10.139 -24.779 1.00 83.81 83 ARG A O 1
ATOM 648 N N . PRO A 1 84 ? 19.607 -9.144 -23.164 1.00 86.75 84 PRO A N 1
ATOM 649 C CA . PRO A 1 84 ? 20.015 -10.093 -22.136 1.00 86.75 84 PRO A CA 1
ATOM 650 C C . PRO A 1 84 ? 19.496 -11.499 -22.451 1.00 86.75 84 PRO A C 1
ATOM 652 O O . PRO A 1 84 ? 18.373 -11.649 -22.927 1.00 86.75 84 PRO A O 1
ATOM 655 N N . ALA A 1 85 ? 20.294 -12.525 -22.131 1.00 85.25 85 ALA A N 1
ATOM 656 C CA . ALA A 1 85 ? 19.999 -13.935 -22.419 1.00 85.25 85 ALA A CA 1
ATOM 657 C C . ALA A 1 85 ? 18.769 -14.491 -21.672 1.00 85.25 85 ALA A C 1
ATOM 659 O O . ALA A 1 85 ? 18.229 -15.531 -22.034 1.00 85.25 85 ALA A O 1
ATOM 660 N N . SER A 1 86 ? 18.310 -13.802 -20.627 1.00 88.12 86 SER A N 1
ATOM 661 C CA . SER A 1 86 ? 17.109 -14.161 -19.873 1.00 88.12 86 SER A CA 1
ATOM 662 C C . SER A 1 86 ? 16.203 -12.948 -19.696 1.00 88.12 86 SER A C 1
ATOM 664 O O . SER A 1 86 ? 16.658 -11.810 -19.810 1.00 88.12 86 SER A O 1
ATOM 666 N N . VAL A 1 87 ? 14.918 -13.202 -19.426 1.00 90.12 87 VAL A N 1
ATOM 667 C CA . VAL A 1 87 ? 13.912 -12.158 -19.181 1.00 90.12 87 VAL A CA 1
ATOM 668 C C . VAL A 1 87 ? 14.368 -11.280 -18.008 1.00 90.12 87 VAL A C 1
ATOM 670 O O . VAL A 1 87 ? 14.449 -11.793 -16.886 1.00 90.12 87 VAL A O 1
ATOM 673 N N . PRO A 1 88 ? 14.647 -9.982 -18.222 1.00 91.31 88 PRO A N 1
ATOM 674 C CA . PRO A 1 88 ? 15.054 -9.105 -17.139 1.00 91.31 88 PRO A CA 1
ATOM 675 C C . PRO A 1 88 ? 13.877 -8.839 -16.200 1.00 91.31 88 PRO A C 1
ATOM 677 O O . PRO A 1 88 ? 12.726 -8.677 -16.623 1.00 91.31 88 PRO A O 1
ATOM 680 N N . ILE A 1 89 ? 14.188 -8.793 -14.907 1.00 93.44 89 ILE A N 1
ATOM 681 C CA . ILE A 1 89 ? 13.237 -8.485 -13.843 1.00 93.44 89 ILE A CA 1
ATOM 682 C C . ILE A 1 89 ? 13.667 -7.168 -13.212 1.00 93.44 89 ILE A C 1
ATOM 684 O O . ILE A 1 89 ? 14.753 -7.074 -12.644 1.00 93.44 89 ILE A O 1
ATOM 688 N N . TYR A 1 90 ? 12.802 -6.168 -13.298 1.00 93.69 90 TYR A N 1
ATOM 689 C CA . TYR A 1 90 ? 13.009 -4.851 -12.723 1.00 93.69 90 TYR A CA 1
ATOM 690 C C . TYR A 1 90 ? 12.148 -4.704 -11.472 1.00 93.69 90 TYR A C 1
ATOM 692 O O . TYR A 1 90 ? 10.920 -4.774 -11.541 1.00 93.69 90 TYR A O 1
ATOM 700 N N . ASN A 1 91 ? 12.792 -4.502 -10.324 1.00 94.69 91 ASN A N 1
ATOM 701 C CA . ASN A 1 91 ? 12.095 -4.218 -9.075 1.00 94.69 91 ASN A CA 1
ATOM 702 C C . ASN A 1 91 ? 11.942 -2.701 -8.933 1.00 94.69 91 ASN A C 1
ATOM 704 O O . ASN A 1 91 ? 12.943 -1.985 -8.903 1.00 94.69 91 ASN A O 1
ATOM 708 N N . ILE A 1 92 ? 10.704 -2.215 -8.849 1.00 94.50 92 ILE A N 1
ATOM 709 C CA . ILE A 1 92 ? 10.416 -0.792 -8.657 1.00 94.50 92 ILE A CA 1
ATOM 710 C C . ILE A 1 92 ? 10.210 -0.559 -7.160 1.00 94.50 92 ILE A C 1
ATOM 712 O O . ILE A 1 92 ? 9.139 -0.826 -6.617 1.00 94.50 92 ILE A O 1
ATOM 716 N N . THR A 1 93 ? 11.270 -0.124 -6.487 1.00 93.19 93 THR A N 1
ATOM 717 C CA . THR A 1 93 ? 11.320 0.052 -5.029 1.00 93.19 93 THR A CA 1
ATOM 718 C C . THR A 1 93 ? 11.726 1.473 -4.669 1.00 93.19 93 THR A C 1
ATOM 720 O O . THR A 1 93 ? 12.379 2.165 -5.455 1.00 93.19 93 THR A O 1
ATOM 723 N N . ALA A 1 94 ? 11.403 1.901 -3.452 1.00 89.50 94 ALA A N 1
ATOM 724 C CA . ALA A 1 94 ? 11.894 3.165 -2.932 1.00 89.50 94 ALA A CA 1
ATOM 725 C C . ALA A 1 94 ? 13.406 3.091 -2.666 1.00 89.50 94 ALA A C 1
ATOM 727 O O . ALA A 1 94 ? 13.947 2.066 -2.241 1.00 89.50 94 ALA A O 1
ATOM 728 N N . ALA A 1 95 ? 14.106 4.205 -2.887 1.00 89.56 95 ALA A N 1
ATOM 729 C CA . ALA A 1 95 ? 15.507 4.315 -2.503 1.00 89.56 95 ALA A CA 1
ATOM 730 C C . ALA A 1 95 ? 15.647 4.238 -0.975 1.00 89.56 95 ALA A C 1
ATOM 732 O O . ALA A 1 95 ? 14.842 4.813 -0.248 1.00 89.56 95 ALA A O 1
ATOM 733 N N . GLU A 1 96 ? 16.696 3.579 -0.482 1.00 88.81 96 GLU A N 1
ATOM 734 C CA . GLU A 1 96 ? 16.870 3.262 0.945 1.00 88.81 96 GLU A CA 1
ATOM 735 C C . GLU A 1 96 ? 16.833 4.488 1.877 1.00 88.81 96 GLU A C 1
ATOM 737 O O . GLU A 1 96 ? 16.341 4.395 3.000 1.00 88.81 96 GLU A O 1
ATOM 742 N N . HIS A 1 97 ? 17.307 5.643 1.400 1.00 88.00 97 HIS A N 1
ATOM 743 C CA . HIS A 1 97 ? 17.290 6.912 2.136 1.00 88.00 97 HIS A CA 1
ATOM 744 C C . HIS A 1 97 ? 15.912 7.595 2.171 1.00 88.00 97 HIS A C 1
ATOM 746 O O . HIS A 1 97 ? 15.730 8.535 2.934 1.00 88.00 97 HIS A O 1
ATOM 752 N N . ARG A 1 98 ? 14.956 7.166 1.333 1.00 86.81 98 ARG A N 1
ATOM 753 C CA . ARG A 1 98 ? 13.573 7.679 1.315 1.00 86.81 98 ARG A CA 1
ATOM 754 C C . ARG A 1 98 ? 12.611 6.812 2.121 1.00 86.81 98 ARG A C 1
ATOM 756 O O . ARG A 1 98 ? 11.459 7.194 2.294 1.00 86.81 98 ARG A O 1
ATOM 763 N N . LYS A 1 99 ? 13.057 5.638 2.572 1.00 90.50 99 LYS A N 1
ATOM 764 C CA . LYS A 1 99 ? 12.230 4.735 3.371 1.00 90.50 99 LYS A CA 1
ATOM 765 C C . LYS A 1 99 ? 12.114 5.269 4.793 1.00 90.50 99 LYS A C 1
ATOM 767 O O . LYS A 1 99 ? 13.107 5.687 5.384 1.00 90.50 99 LYS A O 1
ATOM 772 N N . MET A 1 100 ? 10.908 5.201 5.335 1.00 91.06 100 MET A N 1
ATOM 773 C CA . MET A 1 100 ? 10.564 5.687 6.671 1.00 91.06 100 MET A CA 1
ATOM 774 C C . MET A 1 100 ? 10.323 4.502 7.605 1.00 91.06 100 MET A C 1
ATOM 776 O O . MET A 1 100 ? 9.909 3.440 7.147 1.00 91.06 100 MET A O 1
ATOM 780 N N . GLN A 1 101 ? 10.569 4.637 8.907 1.00 93.50 101 GLN A N 1
ATOM 781 C CA . GLN A 1 101 ? 10.176 3.583 9.844 1.00 93.50 101 GLN A CA 1
ATOM 782 C C . GLN A 1 101 ? 8.652 3.532 9.987 1.00 93.50 101 GLN A C 1
ATOM 784 O O . GLN A 1 101 ? 7.982 4.566 9.985 1.00 93.50 101 GLN A O 1
ATOM 789 N N . TRP A 1 102 ? 8.085 2.336 10.163 1.00 90.75 102 TRP A N 1
ATOM 790 C CA . TRP A 1 102 ? 6.643 2.196 10.382 1.00 90.75 102 TRP A CA 1
ATOM 791 C C . TRP A 1 102 ? 6.157 2.999 11.591 1.00 90.75 102 TRP A C 1
ATOM 793 O O . TRP A 1 102 ? 5.071 3.563 11.532 1.00 90.75 102 TRP A O 1
ATOM 803 N N . GLY A 1 103 ? 6.961 3.102 12.655 1.00 89.69 103 GLY A N 1
ATOM 804 C CA . GLY A 1 103 ? 6.632 3.939 13.811 1.00 89.69 103 GLY A CA 1
ATOM 805 C C . GLY A 1 103 ? 6.411 5.406 13.439 1.00 89.69 103 GLY A C 1
ATOM 806 O O . GLY A 1 103 ? 5.391 5.980 13.799 1.00 89.69 103 GLY A O 1
ATOM 807 N N . GLU A 1 104 ? 7.321 5.988 12.658 1.00 91.25 104 GLU A N 1
ATOM 808 C CA . GLU A 1 104 ? 7.232 7.386 12.215 1.00 91.25 104 GLU A CA 1
ATOM 809 C C . GLU A 1 104 ? 6.036 7.604 11.281 1.00 91.25 104 GLU A C 1
ATOM 811 O O . GLU A 1 104 ? 5.282 8.563 11.447 1.00 91.25 104 GLU A O 1
ATOM 816 N N . ALA A 1 105 ? 5.819 6.679 10.340 1.00 89.81 105 ALA A N 1
ATOM 817 C CA . ALA A 1 105 ? 4.706 6.751 9.396 1.00 89.81 105 ALA A CA 1
ATOM 818 C C . ALA A 1 105 ? 3.345 6.702 10.105 1.00 89.81 105 ALA A C 1
ATOM 820 O O . ALA A 1 105 ? 2.419 7.430 9.747 1.00 89.81 105 ALA A O 1
ATOM 821 N N . ILE A 1 106 ? 3.224 5.858 11.130 1.00 88.81 106 ILE A N 1
ATOM 822 C CA . ILE A 1 106 ? 1.999 5.722 11.916 1.00 88.81 106 ILE A CA 1
ATOM 823 C C . ILE A 1 106 ? 1.771 6.967 12.767 1.00 88.81 106 ILE A C 1
ATOM 825 O O . ILE A 1 106 ? 0.655 7.480 12.771 1.00 88.81 106 ILE A O 1
ATOM 829 N N . GLU A 1 107 ? 2.782 7.459 13.484 1.00 89.62 107 GLU A N 1
ATOM 830 C CA . GLU A 1 107 ? 2.631 8.659 14.315 1.00 89.62 107 GLU A CA 1
ATOM 831 C C . GLU A 1 107 ? 2.261 9.883 13.468 1.00 89.62 107 GLU A C 1
ATOM 833 O O . GLU A 1 107 ? 1.372 10.653 13.835 1.00 89.62 107 GLU A O 1
ATOM 838 N N . MET A 1 108 ? 2.852 10.007 12.275 1.00 90.00 108 MET A N 1
ATOM 839 C CA . MET A 1 108 ? 2.439 11.003 11.287 1.00 90.00 108 MET A CA 1
ATOM 840 C C . MET A 1 108 ? 0.971 10.816 10.876 1.00 90.00 108 MET A C 1
ATOM 842 O O . MET A 1 108 ? 0.206 11.780 10.890 1.00 90.00 108 MET A O 1
ATOM 846 N N . GLY A 1 109 ? 0.553 9.585 10.568 1.00 88.31 109 GLY A N 1
ATOM 847 C CA . GLY A 1 109 ? -0.835 9.265 10.226 1.00 88.31 109 GLY A CA 1
ATOM 848 C C . GLY A 1 109 ? -1.828 9.584 11.348 1.00 88.31 109 GLY A C 1
ATOM 849 O O . GLY A 1 109 ? -2.877 10.164 11.080 1.00 88.31 109 GLY A O 1
ATOM 850 N N . LYS A 1 110 ? -1.487 9.280 12.608 1.00 87.19 110 LYS A N 1
ATOM 851 C CA . LYS A 1 110 ? -2.298 9.626 13.787 1.00 87.19 110 LYS A CA 1
ATOM 852 C C . LYS A 1 110 ? -2.442 11.134 13.941 1.00 87.19 110 LYS A C 1
ATOM 854 O O . LYS A 1 110 ? -3.553 11.620 14.120 1.00 87.19 110 LYS A O 1
ATOM 859 N N . LYS A 1 111 ? -1.337 11.880 13.828 1.00 89.94 111 LYS A N 1
ATOM 860 C CA . LYS A 1 111 ? -1.353 13.345 13.912 1.00 89.94 111 LYS A CA 1
ATOM 861 C C . LYS A 1 111 ? -2.276 13.955 12.854 1.00 89.94 111 LYS A C 1
ATOM 863 O O . LYS A 1 111 ? -3.121 14.773 13.201 1.00 89.94 111 LYS A O 1
ATOM 868 N N . ILE A 1 112 ? -2.153 13.515 11.600 1.00 88.69 112 ILE A N 1
ATOM 869 C CA . ILE A 1 112 ? -3.017 13.969 10.500 1.00 88.69 112 ILE A CA 1
ATOM 870 C C . ILE A 1 112 ? -4.475 13.575 10.762 1.00 88.69 112 ILE A C 1
ATOM 872 O O . ILE A 1 112 ? -5.363 14.397 10.582 1.00 88.69 112 ILE A O 1
ATOM 876 N N . GLY A 1 113 ? -4.730 12.352 11.232 1.00 86.19 113 GLY A N 1
ATOM 877 C CA . GLY A 1 113 ? -6.080 11.883 11.551 1.00 86.19 113 GLY A CA 1
ATOM 878 C C . GLY A 1 113 ? -6.756 12.644 12.697 1.00 86.19 113 GLY A C 1
ATOM 879 O O . GLY A 1 113 ? -7.977 12.768 12.697 1.00 86.19 113 GLY A O 1
ATOM 880 N N . TYR A 1 114 ? -5.991 13.178 13.654 1.00 86.44 114 TYR A N 1
ATOM 881 C CA . TYR A 1 114 ? -6.522 14.055 14.704 1.00 86.44 114 TYR A CA 1
ATOM 882 C C . TYR A 1 114 ? -6.784 15.483 14.218 1.00 86.44 114 TYR A C 1
ATOM 884 O O . TYR A 1 114 ? -7.719 16.119 14.696 1.00 86.44 114 TYR A O 1
ATOM 892 N N . GLU A 1 115 ? -5.979 15.984 13.279 1.00 91.00 115 GLU A N 1
ATOM 893 C CA . GLU A 1 115 ? -6.174 17.303 12.665 1.00 91.00 115 GLU A CA 1
ATOM 894 C C . GLU A 1 115 ? -7.349 17.302 11.669 1.00 91.00 115 GLU A C 1
ATOM 896 O O . GLU A 1 115 ? -8.141 18.242 11.643 1.00 91.00 115 GLU A O 1
ATOM 901 N N . TYR A 1 116 ? -7.502 16.213 10.910 1.00 88.75 116 TYR A N 1
ATOM 902 C CA . TYR A 1 116 ? -8.539 16.009 9.897 1.00 88.75 116 TYR A CA 1
ATOM 903 C C . TYR A 1 116 ? -9.339 14.726 10.199 1.00 88.75 116 TYR A C 1
ATOM 905 O O . TYR A 1 116 ? -9.107 13.685 9.573 1.00 88.75 116 TYR A O 1
ATOM 913 N N . PRO A 1 117 ? -10.268 14.760 11.174 1.00 86.12 117 PRO A N 1
ATOM 914 C CA . PRO A 1 117 ? -11.024 13.581 11.579 1.00 86.12 117 PRO A CA 1
ATOM 915 C C . PRO A 1 117 ? -11.958 13.093 10.468 1.00 86.12 117 PRO A C 1
ATOM 917 O O . PRO A 1 117 ? -12.597 13.879 9.769 1.00 86.12 117 PRO A O 1
ATOM 920 N N . MET A 1 118 ? -12.070 11.771 10.330 1.00 85.06 118 MET A N 1
ATOM 921 C CA . MET A 1 118 ? -13.001 11.158 9.384 1.00 85.06 118 MET A CA 1
ATOM 922 C C . MET A 1 118 ? -14.445 11.246 9.896 1.00 85.06 118 MET A C 1
ATOM 924 O O . MET A 1 118 ? -14.712 11.112 11.089 1.00 85.06 118 MET A O 1
ATOM 928 N N . GLU A 1 119 ? -15.399 11.404 8.980 1.00 85.12 119 GLU A N 1
ATOM 929 C CA . GLU A 1 119 ? -16.820 11.265 9.301 1.00 85.12 119 GLU A CA 1
ATOM 930 C C . GLU A 1 119 ? -17.184 9.792 9.541 1.00 85.12 119 GLU A C 1
ATOM 932 O O . GLU A 1 119 ? -16.591 8.890 8.938 1.00 85.12 119 GLU A O 1
ATOM 937 N N . LEU A 1 120 ? -18.203 9.540 10.375 1.00 83.50 120 LEU A N 1
ATOM 938 C CA . LEU A 1 120 ? -18.745 8.199 10.649 1.00 83.50 120 LEU A CA 1
ATOM 939 C C . LEU A 1 120 ? -17.658 7.198 11.084 1.00 83.50 120 LEU A C 1
ATOM 941 O O . LEU A 1 120 ? -17.385 6.204 10.401 1.00 83.50 120 LEU A O 1
ATOM 945 N N . CYS A 1 121 ? -17.021 7.487 12.217 1.00 83.00 121 CYS A N 1
ATOM 946 C CA . CYS A 1 121 ? -16.092 6.573 12.877 1.00 83.00 121 CYS A CA 1
ATOM 947 C C . CYS A 1 121 ? -16.852 5.590 13.774 1.00 83.00 121 CYS A C 1
ATOM 949 O O . CYS A 1 121 ? -17.725 5.995 14.540 1.00 83.00 121 CYS A O 1
ATOM 951 N N . LEU A 1 122 ? -16.494 4.305 13.702 1.00 83.25 122 LEU A N 1
ATOM 952 C CA . LEU A 1 122 ? -17.026 3.283 14.610 1.00 83.25 122 LEU A CA 1
ATOM 953 C 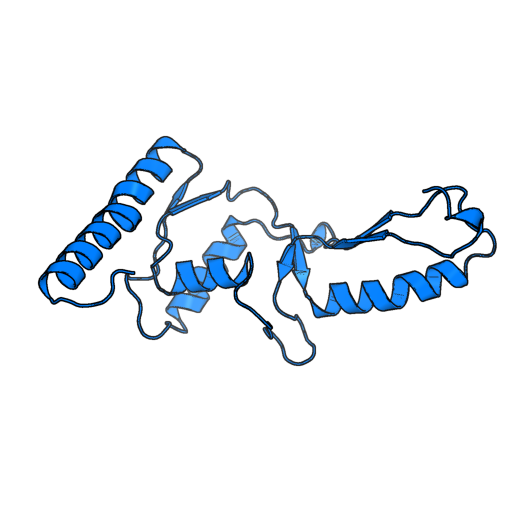C . LEU A 1 122 ? -16.445 3.458 16.018 1.00 83.25 122 LEU A C 1
ATOM 955 O O . LEU A 1 122 ? -17.146 3.317 17.014 1.00 83.25 122 LEU A O 1
ATOM 959 N N . TRP A 1 123 ? -15.156 3.791 16.079 1.00 82.81 123 TRP A N 1
ATOM 960 C CA . TRP A 1 123 ? -14.419 4.063 17.306 1.00 82.81 123 TRP A CA 1
ATOM 961 C C . TRP A 1 123 ? -13.519 5.274 17.114 1.00 82.81 123 TRP A C 1
ATOM 963 O O . TRP A 1 123 ? -13.175 5.634 15.989 1.00 82.81 123 TRP A O 1
ATOM 973 N N . TYR A 1 124 ? -13.074 5.862 18.224 1.00 81.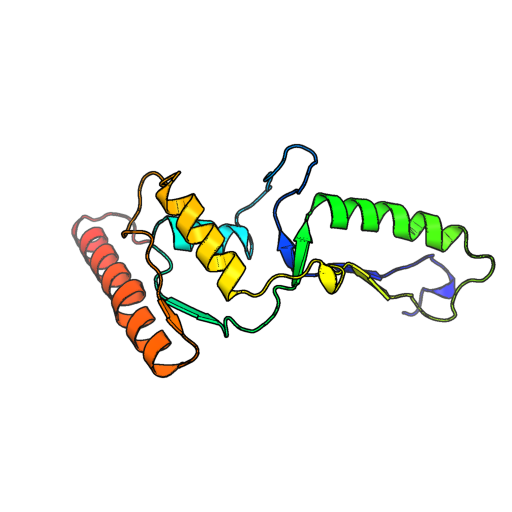81 124 TYR A N 1
ATOM 974 C CA . TYR A 1 124 ? -12.021 6.869 18.180 1.00 81.81 124 TYR A CA 1
ATOM 975 C C . TYR A 1 124 ? -10.765 6.291 17.486 1.00 81.81 124 TYR A C 1
ATOM 977 O O . TYR A 1 124 ? -10.409 5.133 17.768 1.00 81.81 124 TYR A O 1
ATOM 985 N N . PRO A 1 125 ? -10.114 7.039 16.571 1.00 74.38 125 PRO A N 1
ATOM 986 C CA . PRO A 1 125 ? -8.963 6.573 15.798 1.00 74.38 125 PRO A CA 1
ATOM 987 C C . PRO A 1 125 ? -7.712 6.479 16.674 1.00 74.38 125 PRO A C 1
ATOM 989 O O . PRO A 1 125 ? -6.810 7.305 16.616 1.00 74.38 125 PRO A O 1
ATOM 992 N N . ASP A 1 126 ? -7.670 5.444 17.506 1.00 75.94 126 ASP A N 1
ATOM 993 C CA . ASP A 1 126 ? -6.543 5.144 18.380 1.00 75.94 126 ASP A CA 1
ATOM 994 C C . ASP A 1 126 ? -6.270 3.637 18.408 1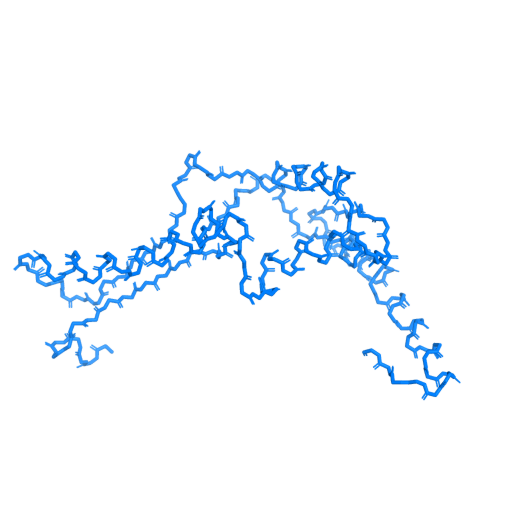.00 75.94 126 ASP A C 1
ATOM 996 O O . ASP A 1 126 ? -6.787 2.885 19.235 1.00 75.94 126 ASP A O 1
ATOM 1000 N N . GLY A 1 127 ? -5.514 3.172 17.416 1.00 76.81 127 GLY A N 1
ATOM 1001 C CA . GLY A 1 127 ? -5.120 1.774 17.285 1.00 76.81 127 GLY A CA 1
ATOM 1002 C C . GLY A 1 127 ? -3.871 1.430 18.101 1.00 76.81 127 GLY A C 1
ATOM 1003 O O . GLY A 1 127 ? -2.919 2.211 18.188 1.00 76.81 127 GLY A O 1
ATOM 1004 N N . CYS A 1 128 ? -3.843 0.212 18.642 1.00 84.12 128 CYS A N 1
ATOM 1005 C CA . CYS A 1 128 ? -2.674 -0.345 19.307 1.00 84.12 128 CYS A CA 1
ATOM 1006 C C . CYS A 1 128 ? -1.782 -1.102 18.312 1.00 84.12 128 CYS A C 1
ATOM 1008 O O . CYS A 1 128 ? -2.208 -2.077 17.685 1.00 84.12 128 CYS A O 1
ATOM 1010 N N . ILE A 1 129 ? -0.519 -0.693 18.218 1.00 87.31 129 ILE A N 1
ATOM 1011 C CA . ILE A 1 129 ? 0.507 -1.430 17.477 1.00 87.31 129 ILE A CA 1
ATOM 1012 C C . ILE A 1 129 ? 1.310 -2.250 18.463 1.00 87.31 129 ILE A C 1
ATOM 1014 O O . ILE A 1 129 ? 1.765 -1.753 19.492 1.00 87.31 129 ILE A O 1
ATOM 1018 N N . THR A 1 130 ? 1.466 -3.528 18.157 1.00 88.88 130 THR A N 1
ATOM 1019 C CA . THR A 1 130 ? 2.168 -4.452 19.034 1.00 88.88 130 THR A CA 1
ATOM 1020 C C . THR A 1 130 ? 2.987 -5.434 18.217 1.00 88.88 130 THR A C 1
ATOM 1022 O O . THR A 1 130 ? 2.650 -5.755 17.084 1.00 88.88 130 THR A O 1
ATOM 1025 N N . THR A 1 131 ? 4.060 -5.941 18.807 1.00 91.12 131 THR A N 1
ATOM 1026 C CA . THR A 1 131 ? 4.826 -7.077 18.281 1.00 91.12 131 THR A CA 1
ATOM 1027 C C . THR A 1 131 ? 4.394 -8.397 18.925 1.00 91.12 131 THR A C 1
ATOM 1029 O O . THR A 1 131 ? 4.764 -9.474 18.455 1.00 91.12 131 THR A O 1
ATOM 1032 N N . ASN A 1 132 ? 3.580 -8.341 19.987 1.00 93.12 132 ASN A N 1
ATOM 1033 C CA . ASN A 1 132 ? 3.107 -9.514 20.707 1.00 93.12 132 ASN A CA 1
ATOM 1034 C C . ASN A 1 132 ? 1.825 -10.068 20.065 1.00 93.12 132 ASN A C 1
ATOM 1036 O O . ASN A 1 132 ? 0.765 -9.441 20.096 1.00 93.12 132 ASN A O 1
ATOM 1040 N N . ARG A 1 133 ? 1.918 -11.290 19.527 1.00 92.06 133 ARG A N 1
ATOM 1041 C CA . ARG A 1 133 ? 0.805 -11.985 18.863 1.00 92.06 133 ARG A CA 1
ATOM 1042 C C . ARG A 1 133 ? -0.380 -12.253 19.786 1.00 92.06 133 ARG A C 1
ATOM 1044 O O . ARG A 1 133 ? -1.510 -12.099 19.339 1.00 92.06 133 ARG A O 1
ATOM 1051 N N . LEU A 1 134 ? -0.140 -12.616 21.046 1.00 93.06 134 LEU A N 1
ATOM 1052 C CA . LEU A 1 134 ? -1.216 -12.897 22.000 1.00 93.06 134 LEU A CA 1
ATOM 1053 C C . LEU A 1 134 ? -2.007 -11.625 22.309 1.00 93.06 134 LEU A C 1
ATOM 1055 O O . LEU A 1 134 ? -3.232 -11.617 22.243 1.00 93.06 134 LEU A O 1
ATOM 1059 N N . HIS A 1 135 ? -1.298 -10.530 22.582 1.00 91.00 135 HIS A N 1
ATOM 1060 C CA . HIS A 1 135 ? -1.921 -9.232 22.825 1.00 91.00 135 HIS A CA 1
ATOM 1061 C C . HIS A 1 135 ? -2.727 -8.752 21.609 1.00 91.00 135 HIS A C 1
ATOM 1063 O O . HIS A 1 135 ? -3.861 -8.299 21.751 1.00 91.00 135 HIS A O 1
ATOM 1069 N N . HIS A 1 136 ? -2.176 -8.918 20.403 1.00 92.62 136 HIS A N 1
ATOM 1070 C CA . HIS A 1 136 ? -2.893 -8.635 19.162 1.00 92.62 136 HIS A CA 1
ATOM 1071 C C . HIS A 1 136 ? -4.175 -9.474 19.032 1.00 92.62 136 HIS A C 1
ATOM 1073 O O . HIS A 1 136 ? -5.235 -8.917 18.771 1.00 92.62 136 HIS A O 1
ATOM 1079 N N . GLN A 1 137 ? -4.107 -10.788 19.268 1.00 92.38 137 GLN A N 1
ATOM 1080 C CA . GLN A 1 137 ? -5.265 -11.684 19.171 1.00 92.38 137 GLN A CA 1
ATOM 1081 C C . GLN A 1 137 ? -6.369 -11.337 20.171 1.00 92.38 137 GLN A C 1
ATOM 1083 O O . GLN A 1 137 ? -7.535 -11.299 19.789 1.00 92.38 137 GLN A O 1
ATOM 1088 N N . ILE A 1 138 ? -6.012 -11.038 21.424 1.00 93.19 138 ILE A N 1
ATOM 1089 C CA . ILE A 1 138 ? -6.980 -10.600 22.440 1.00 93.19 138 ILE A CA 1
ATOM 1090 C C . ILE A 1 138 ? -7.691 -9.327 21.969 1.00 93.19 138 ILE A C 1
ATOM 1092 O O . ILE A 1 138 ? -8.918 -9.264 21.993 1.00 93.19 138 ILE A O 1
ATOM 1096 N N . ASN A 1 139 ? -6.938 -8.342 21.471 1.00 90.56 139 ASN A N 1
ATOM 1097 C CA . ASN A 1 139 ? -7.520 -7.099 20.971 1.00 90.56 139 ASN A CA 1
ATOM 1098 C C . ASN A 1 139 ? -8.413 -7.320 19.743 1.00 90.56 139 ASN A C 1
ATOM 1100 O O . ASN A 1 139 ? -9.466 -6.697 19.649 1.00 90.56 139 ASN A O 1
ATOM 1104 N N . VAL A 1 140 ? -8.039 -8.215 18.826 1.00 91.38 140 VAL A N 1
ATOM 1105 C CA . VAL A 1 140 ? -8.880 -8.566 17.670 1.00 91.38 140 VAL A CA 1
ATOM 1106 C C . VAL A 1 140 ? -10.195 -9.199 18.129 1.00 91.38 140 VAL A C 1
ATOM 1108 O O . VAL A 1 140 ? -11.269 -8.798 17.685 1.00 91.38 140 VAL A O 1
ATOM 1111 N N . ILE A 1 141 ? -10.148 -10.142 19.069 1.00 93.00 141 ILE A N 1
ATOM 1112 C CA . ILE A 1 141 ? -11.362 -10.788 19.583 1.00 93.00 141 ILE A CA 1
ATOM 1113 C C . ILE A 1 141 ? -12.283 -9.756 20.250 1.00 93.00 141 ILE A C 1
ATOM 1115 O O . ILE A 1 141 ? -13.479 -9.727 19.965 1.00 93.00 141 ILE A O 1
ATOM 1119 N N . LEU A 1 142 ? -11.731 -8.889 21.102 1.00 90.75 142 LEU A N 1
ATOM 1120 C CA . LEU A 1 142 ? -12.512 -7.939 21.895 1.00 90.75 142 LEU A CA 1
ATOM 1121 C C . LEU A 1 142 ? -13.028 -6.738 21.098 1.00 90.75 142 LEU A C 1
ATOM 1123 O O . LEU A 1 142 ? -14.144 -6.292 21.345 1.00 90.75 142 LEU A O 1
ATOM 1127 N N . PHE A 1 143 ? -12.233 -6.200 20.172 1.00 88.69 143 PHE A N 1
ATOM 1128 C CA . PHE A 1 143 ? -12.549 -4.943 19.486 1.00 88.69 143 PHE A CA 1
ATOM 1129 C C . PHE A 1 143 ? -12.965 -5.116 18.023 1.00 88.69 143 PHE A C 1
ATOM 1131 O O . PHE A 1 143 ? -13.491 -4.170 17.441 1.00 88.69 143 PHE A O 1
ATOM 1138 N N . HIS A 1 144 ? -12.769 -6.298 17.430 1.00 89.00 144 HIS A N 1
ATOM 1139 C CA . HIS A 1 144 ? -13.244 -6.601 16.075 1.00 89.00 144 HIS A CA 1
ATOM 1140 C C . HIS A 1 144 ? -14.385 -7.603 16.082 1.00 89.00 144 HIS A C 1
ATOM 1142 O O . HIS A 1 144 ? -15.459 -7.298 15.577 1.00 89.00 144 HIS A O 1
ATOM 1148 N N . TRP A 1 145 ? -14.179 -8.784 16.666 1.00 91.56 145 TRP A N 1
ATOM 1149 C CA . TRP A 1 145 ? -15.151 -9.874 16.550 1.00 91.56 145 TRP A CA 1
ATOM 1150 C C . TRP A 1 145 ? -16.347 -9.700 17.477 1.00 91.56 145 TRP A C 1
ATOM 1152 O O . TRP A 1 145 ? -17.483 -9.785 17.018 1.00 91.56 145 TRP A O 1
ATOM 1162 N N . LEU A 1 146 ? -16.113 -9.433 18.764 1.00 92.44 146 LEU A N 1
ATOM 1163 C CA . LEU A 1 146 ? -17.191 -9.265 19.737 1.00 92.44 146 LEU A CA 1
ATOM 1164 C C . LEU A 1 146 ? -18.182 -8.156 19.318 1.00 92.44 146 LEU A C 1
ATOM 1166 O O . LEU A 1 146 ? -19.383 -8.430 19.321 1.00 92.44 146 LEU A O 1
ATOM 1170 N N . PRO A 1 147 ? -17.741 -6.954 18.884 1.00 89.44 147 PRO A N 1
ATOM 1171 C CA . PRO A 1 147 ? -18.660 -5.917 18.426 1.00 89.44 147 PRO A CA 1
ATOM 1172 C C . PRO A 1 147 ? -19.358 -6.287 17.114 1.00 89.44 147 PRO A C 1
ATOM 1174 O O . PRO A 1 147 ? -20.541 -6.000 16.974 1.00 89.44 147 PRO A O 1
ATOM 1177 N N . ALA A 1 148 ? -18.668 -6.954 16.179 1.00 90.75 148 ALA A N 1
ATOM 1178 C CA . ALA A 1 148 ? -19.270 -7.389 14.918 1.00 90.75 148 ALA A CA 1
ATOM 1179 C C . ALA A 1 148 ? -20.421 -8.379 15.154 1.00 90.75 148 ALA A C 1
ATOM 1181 O O . ALA A 1 148 ? -21.541 -8.130 14.715 1.00 90.75 148 ALA A O 1
ATOM 1182 N N . TYR A 1 149 ? -20.186 -9.433 15.943 1.00 92.06 149 TYR A N 1
ATOM 1183 C CA . TYR A 1 149 ? -21.232 -10.400 16.287 1.00 92.06 149 TYR A CA 1
ATOM 1184 C C . TYR A 1 149 ? -22.380 -9.769 17.078 1.00 92.06 149 TYR A C 1
ATOM 1186 O O . TYR A 1 149 ? -23.535 -10.151 16.893 1.00 92.06 149 TYR A O 1
ATOM 1194 N N . PHE A 1 150 ? -22.088 -8.798 17.947 1.00 92.00 150 PHE A N 1
ATOM 1195 C CA . PHE A 1 150 ? -23.119 -8.071 18.683 1.00 92.00 150 PHE A CA 1
ATOM 1196 C C . PHE A 1 150 ? -24.013 -7.237 17.753 1.00 92.00 150 PHE A C 1
ATOM 1198 O O . PHE A 1 150 ? -25.238 -7.289 17.868 1.00 92.00 150 PHE A O 1
ATOM 1205 N N . ILE A 1 151 ? -23.420 -6.512 16.801 1.00 89.81 151 ILE A N 1
ATOM 1206 C CA . ILE A 1 151 ? -24.162 -5.732 15.803 1.00 89.81 151 ILE A CA 1
ATOM 1207 C C . ILE A 1 151 ? -24.986 -6.660 14.904 1.00 89.81 151 ILE A C 1
ATOM 1209 O O . ILE A 1 151 ? -26.175 -6.412 14.711 1.00 89.81 151 ILE A O 1
ATOM 1213 N N . ASP A 1 152 ? -24.408 -7.759 14.417 1.00 90.62 152 ASP A N 1
ATOM 1214 C CA . ASP A 1 152 ? -25.125 -8.742 13.596 1.00 90.62 152 ASP A CA 1
ATOM 1215 C C . ASP A 1 152 ? -26.297 -9.385 14.332 1.00 90.62 152 ASP A C 1
ATOM 1217 O O . ASP A 1 152 ? -27.345 -9.638 13.735 1.00 90.62 152 ASP A O 1
ATOM 1221 N N . PHE A 1 153 ? -26.144 -9.630 15.634 1.00 92.81 153 PHE A N 1
ATOM 1222 C CA . PHE A 1 153 ? -27.225 -10.131 16.470 1.00 92.81 153 PHE A CA 1
ATOM 1223 C C . PHE A 1 153 ? -28.376 -9.121 16.567 1.00 92.81 153 PHE A C 1
ATOM 1225 O O . PHE A 1 153 ? -29.535 -9.499 16.404 1.00 92.81 153 PHE A O 1
ATOM 1232 N N . ILE A 1 154 ? -28.077 -7.830 16.747 1.00 92.75 154 ILE A N 1
ATOM 1233 C CA . ILE A 1 154 ? -29.095 -6.769 16.729 1.00 92.75 154 ILE A CA 1
ATOM 1234 C C . ILE A 1 154 ? -29.770 -6.687 15.354 1.00 92.75 154 ILE A C 1
ATOM 1236 O O . ILE A 1 154 ? -30.996 -6.658 15.280 1.00 92.75 154 ILE A O 1
ATOM 1240 N N . LEU A 1 155 ? -29.000 -6.691 14.262 1.00 92.00 155 LEU A N 1
ATOM 1241 C CA . LEU A 1 155 ? -29.545 -6.643 12.900 1.00 92.00 155 LEU A CA 1
ATOM 1242 C C . LEU A 1 155 ? -30.450 -7.843 12.610 1.00 92.00 155 LEU A C 1
ATOM 1244 O O . LEU A 1 155 ? -31.519 -7.672 12.025 1.00 92.00 155 LEU A O 1
ATOM 1248 N N . PHE A 1 156 ? -30.068 -9.033 13.079 1.00 92.44 156 PHE A N 1
ATOM 1249 C CA . PHE A 1 156 ? -30.894 -10.232 13.000 1.00 92.44 156 PHE A CA 1
ATOM 1250 C C . PHE A 1 156 ? -32.229 -10.061 13.739 1.00 92.44 156 PHE A C 1
ATOM 1252 O O . PHE A 1 156 ? -33.273 -10.370 13.167 1.00 92.44 156 PHE A O 1
ATOM 1259 N N . LEU A 1 157 ? -32.215 -9.522 14.965 1.00 94.38 157 LEU A N 1
ATOM 1260 C CA . LEU A 1 157 ? -33.440 -9.241 15.727 1.00 94.38 157 LEU A CA 1
ATOM 1261 C C . LEU A 1 157 ? -34.336 -8.196 15.044 1.00 94.38 157 LEU A C 1
ATOM 1263 O O . LEU A 1 157 ? -35.557 -8.287 15.128 1.00 94.38 157 LEU A O 1
ATOM 1267 N N . LEU A 1 158 ? -33.740 -7.227 14.347 1.00 94.69 158 LEU A N 1
ATOM 1268 C CA . LEU A 1 158 ? -34.451 -6.184 13.602 1.00 94.69 158 LEU A CA 1
ATOM 1269 C C . LEU A 1 158 ? -34.902 -6.629 12.198 1.00 94.69 158 LEU A C 1
ATOM 1271 O O . LEU A 1 158 ? -35.446 -5.817 11.447 1.00 94.69 158 LEU A O 1
ATOM 1275 N N . GLY A 1 159 ? -34.658 -7.887 11.810 1.00 91.12 159 GLY A N 1
ATOM 1276 C CA . GLY A 1 159 ? -34.969 -8.401 10.472 1.00 91.12 159 GLY A CA 1
ATOM 1277 C C . GLY A 1 159 ? -34.168 -7.735 9.344 1.00 91.12 159 GLY A C 1
ATOM 1278 O O . GLY A 1 159 ? -34.543 -7.840 8.177 1.00 91.12 159 GLY A O 1
ATOM 1279 N N . GLN A 1 160 ? -33.083 -7.032 9.680 1.00 88.25 160 GLN A N 1
ATOM 1280 C CA . GLN A 1 160 ? -32.191 -6.378 8.729 1.00 88.25 160 GLN A CA 1
ATOM 1281 C C . GLN A 1 160 ? -31.147 -7.364 8.194 1.00 88.25 160 GLN A C 1
ATOM 1283 O O . GLN A 1 160 ? -30.869 -8.417 8.777 1.00 88.25 160 GLN A O 1
ATOM 1288 N N . LYS A 1 161 ? -30.547 -7.019 7.053 1.00 82.44 1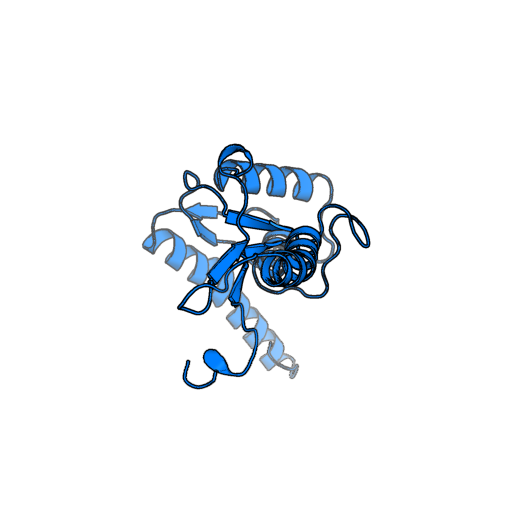61 LYS A N 1
ATOM 1289 C CA . LYS A 1 161 ? -29.453 -7.807 6.483 1.00 82.44 161 LYS A CA 1
ATOM 1290 C C . LYS A 1 161 ? -28.219 -7.696 7.392 1.00 82.44 161 LYS A C 1
ATOM 1292 O O . LYS A 1 161 ? -27.833 -6.592 7.762 1.00 82.44 161 LYS A O 1
ATOM 1297 N N . ARG A 1 162 ? -27.635 -8.844 7.743 1.00 79.06 162 ARG A N 1
ATOM 1298 C CA . ARG A 1 162 ? -26.378 -8.963 8.506 1.00 79.06 162 ARG A CA 1
ATOM 1299 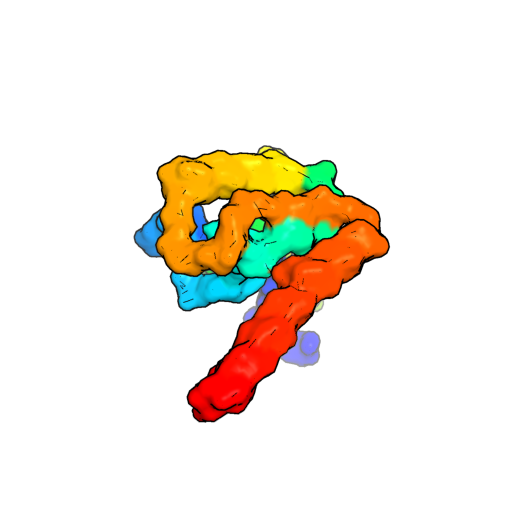C C . ARG A 1 162 ? -25.192 -8.481 7.662 1.00 79.06 162 ARG A C 1
ATOM 1301 O O . ARG A 1 162 ? -25.279 -8.553 6.428 1.00 79.06 162 ARG A O 1
ATOM 1308 N N . LEU A 1 163 ? -24.164 -7.955 8.328 1.00 65.19 163 LEU A N 1
ATOM 1309 C CA . LEU A 1 163 ? -22.972 -7.378 7.698 1.00 65.19 163 LEU A CA 1
ATOM 1310 C C . LEU A 1 163 ? -22.040 -8.447 7.110 1.00 65.19 163 LEU A C 1
ATOM 1312 O O . LEU A 1 163 ? -22.079 -9.613 7.562 1.00 65.19 163 LEU A O 1
#

Secondary structure (DSSP, 8-state):
-TTTTTS---EEEE-EEESPSSSSSTT--SS--THHHHHHHHHTT---EEE--TTSBP-EEEHHHHHHHHHHHHHHHHH-SS--SS--EEEE---GGG--BHHHHHHHHHHHHHHSPPSS-SS-S-PEEES-HHHHHHHHIIIIIHHHHHHHHHHHHTTPPP-

InterPro domains:
  IPR013120 Fatty acyl-CoA reductase-like, NAD-binding domain [PF07993] (5-68)
  IPR026055 Fatty acyl-CoA reductase [PTHR11011] (4-152)

Foldseek 3Di:
DVCVVPDPAAAEAEDAEAAACPPPHHRDDPDCPDPNVVLVCLLLVLAAEDQDDQQDWDKYDYPVQSVVCVVVVVVVQVPDPDHDPDHYYHYHTDDPVPTDGNNVVVVVSVVVCVVPHDPNRPDHSHHDYDNDPVVRVVCCCVRNVVVLVVVQVVCVVVVHDRD